Protein AF-X1N9B8-F1 (afdb_monomer)

Nearest PDB structures (foldseek):
  8cwo-assembly1_T  TM=9.960E-01  e=3.276E-04  Cutibacterium acnes
  8b0x-assembly1_T  TM=9.540E-01  e=5.061E-04  Escherichia coli B
  7n30-assembly1_ST  TM=9.606E-01  e=6.098E-04  Escherichia coli K-12
  8akn-assembly1_U  TM=9.603E-01  e=1.003E-03  Escherichia coli BW25113
  7m4u-assembly1_t  TM=9.592E-01  e=1.135E-03  Acinetobacter baumannii AB0057

InterPro domains:
  IPR002583 Small ribosomal subunit protein bS20 [PF01649] (1-60)
  IPR002583 Small ribosomal subunit protein bS20 [PTHR33398] (1-63)
  IPR002583 Small ribosomal subunit protein bS20 [TIGR00029] (1-60)
  IPR036510 Small ribosomal subunit protein bS20 superfamily [G3DSA:1.20.58.110] (1-69)
  IPR036510 Small ribosomal subunit protein bS20 superfamily [SSF46992] (1-62)

pLDDT: mean 85.76, std 8.93, range [45.66, 94.75]

Radius of gyration: 12.35 Å; Cα contacts (8 Å, |Δi|>4): 54; chains: 1; bounding box: 26×22×37 Å

Solvent-accessible surface area (backbone atoms only — not comparable to full-atom values): 3720 Å² total; per-residue (Å²): 116,65,69,49,54,54,33,45,55,51,20,52,50,29,55,71,70,66,42,65,69,63,17,50,57,32,44,53,54,27,45,56,44,33,50,58,30,27,74,69,64,77,36,57,57,70,58,35,51,54,53,47,53,52,53,50,52,52,51,51,49,55,52,52,55,69,71,71,110

Secondary structure (DSSP, 8-state):
-HHHHHHHHHHHHHHHTT-HHHHHHHHHHHHHHHHHHHHTTSS-HHHHHHHHHHHHHHHHHHHHHHTT-

Mean predicted aligned error: 4.62 Å

Sequence (69 aa):
RSRCKTNITKAERLIFSGELESAQKAVVAAISSLDKAAEKGVIHPNNAARRKARLMKKLNGVRALSSAE

Organism: NCBI:txid412755

Foldseek 3Di:
DVVLVVLLVLLVVCLVVLVLVSNVVSLVVSLVVLVVCCVVVVDPPVVSVVSNVVSVVSSVVSVVVVVVD

Structure (mmCIF, N/CA/C/O backbone):
data_AF-X1N9B8-F1
#
_entry.id   AF-X1N9B8-F1
#
loop_
_atom_site.group_PDB
_atom_site.id
_atom_site.type_symbol
_atom_site.label_atom_id
_atom_site.label_alt_id
_atom_site.label_comp_id
_atom_site.label_asym_id
_atom_site.label_entity_id
_atom_site.label_seq_id
_atom_site.pdbx_PDB_ins_code
_atom_site.Cartn_x
_atom_site.Cartn_y
_atom_site.Cartn_z
_atom_site.occupancy
_atom_site.B_iso_or_equiv
_atom_site.auth_seq_id
_atom_site.auth_comp_id
_atom_site.auth_asym_id
_atom_site.auth_atom_id
_atom_site.pdbx_PDB_model_num
ATOM 1 N N . ARG A 1 1 ? 11.211 3.200 -9.389 1.00 62.75 1 ARG A N 1
ATOM 2 C CA . ARG A 1 1 ? 11.227 2.726 -7.973 1.00 62.75 1 ARG A CA 1
ATOM 3 C C . ARG A 1 1 ? 10.782 3.795 -6.959 1.00 62.75 1 ARG A C 1
ATOM 5 O O . ARG A 1 1 ? 10.093 3.441 -6.008 1.00 62.75 1 ARG A O 1
ATOM 12 N N . SER A 1 2 ? 11.145 5.072 -7.143 1.00 77.12 2 SER A N 1
ATOM 13 C CA . SER A 1 2 ? 10.843 6.192 -6.226 1.00 77.12 2 SER A CA 1
ATOM 14 C C . SER A 1 2 ? 9.348 6.375 -5.928 1.00 77.12 2 SER A C 1
ATOM 16 O O . SER A 1 2 ? 8.962 6.310 -4.767 1.00 77.12 2 SER A O 1
ATOM 18 N N . ARG A 1 3 ? 8.493 6.481 -6.957 1.00 80.19 3 ARG A N 1
ATOM 19 C CA . ARG A 1 3 ? 7.036 6.698 -6.800 1.00 80.19 3 ARG A CA 1
ATOM 20 C C . ARG A 1 3 ? 6.343 5.659 -5.910 1.00 80.19 3 ARG A C 1
ATOM 22 O O . ARG A 1 3 ? 5.531 6.025 -5.068 1.00 80.19 3 ARG A O 1
ATOM 29 N N . CYS A 1 4 ? 6.694 4.376 -6.038 1.00 81.50 4 CYS A N 1
ATOM 30 C CA . CYS A 1 4 ? 6.119 3.323 -5.193 1.00 81.50 4 CYS A CA 1
ATOM 31 C C . CYS A 1 4 ? 6.493 3.518 -3.717 1.00 81.50 4 CYS A C 1
ATOM 33 O O . CYS A 1 4 ? 5.658 3.304 -2.849 1.00 81.50 4 CYS A O 1
ATOM 35 N N . LYS A 1 5 ? 7.737 3.931 -3.427 1.00 84.38 5 LYS A N 1
ATOM 36 C CA . LYS A 1 5 ? 8.183 4.216 -2.054 1.00 84.38 5 LYS A CA 1
ATOM 37 C C . LYS A 1 5 ? 7.436 5.427 -1.490 1.00 84.38 5 LYS A C 1
ATOM 39 O O . LYS A 1 5 ? 6.909 5.335 -0.391 1.00 84.38 5 LYS A O 1
ATOM 44 N N . THR A 1 6 ? 7.318 6.503 -2.267 1.00 89.50 6 THR A N 1
ATOM 45 C CA . THR A 1 6 ? 6.600 7.720 -1.860 1.00 89.50 6 THR A CA 1
ATOM 46 C C . THR A 1 6 ? 5.134 7.438 -1.530 1.00 89.50 6 THR A C 1
ATOM 48 O O . THR A 1 6 ? 4.650 7.881 -0.492 1.00 89.50 6 THR A O 1
ATOM 51 N N . ASN A 1 7 ? 4.441 6.650 -2.359 1.00 87.38 7 ASN A N 1
ATOM 52 C CA . ASN A 1 7 ? 3.034 6.310 -2.128 1.00 87.38 7 ASN A CA 1
ATOM 53 C C . ASN A 1 7 ? 2.837 5.436 -0.883 1.00 87.38 7 ASN A C 1
ATOM 55 O O . ASN A 1 7 ? 1.879 5.648 -0.146 1.00 87.38 7 ASN A O 1
ATOM 59 N N . ILE A 1 8 ? 3.759 4.503 -0.610 1.00 87.50 8 ILE A N 1
ATOM 60 C CA . ILE A 1 8 ? 3.735 3.710 0.628 1.00 87.50 8 IL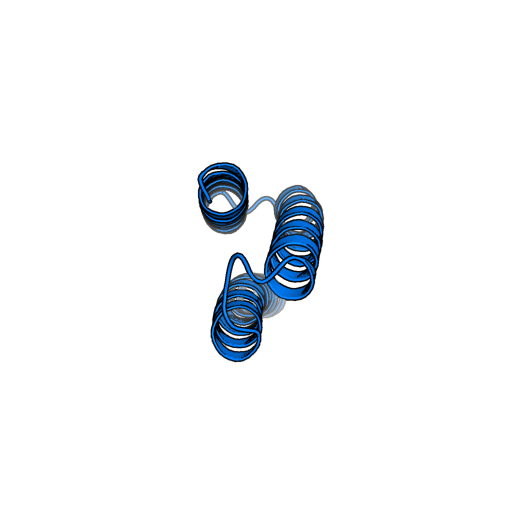E A CA 1
ATOM 61 C C . ILE A 1 8 ? 3.900 4.626 1.843 1.00 87.50 8 ILE A C 1
ATOM 63 O O . ILE A 1 8 ? 3.081 4.573 2.752 1.00 87.50 8 ILE A O 1
ATOM 67 N N . THR A 1 9 ? 4.911 5.497 1.847 1.00 89.06 9 THR A N 1
ATOM 68 C CA . THR A 1 9 ? 5.166 6.396 2.982 1.00 89.06 9 THR A CA 1
ATOM 69 C C . THR A 1 9 ? 4.021 7.389 3.194 1.00 89.06 9 THR A C 1
ATOM 71 O O . THR A 1 9 ? 3.679 7.688 4.333 1.00 89.06 9 THR A O 1
ATOM 74 N N . LYS A 1 10 ? 3.383 7.871 2.117 1.00 88.19 10 LYS A N 1
ATOM 75 C CA . LYS A 1 10 ? 2.183 8.715 2.213 1.00 88.19 10 LYS A CA 1
ATOM 76 C C . LYS A 1 10 ? 1.020 7.964 2.865 1.00 88.19 10 LYS A C 1
ATOM 78 O O . LYS A 1 10 ? 0.396 8.506 3.769 1.00 88.19 10 LYS A O 1
ATOM 83 N N . ALA A 1 11 ? 0.757 6.728 2.440 1.00 87.62 11 ALA A N 1
ATOM 84 C CA . ALA A 1 11 ? -0.287 5.902 3.038 1.00 87.62 11 ALA A CA 1
ATOM 85 C C . ALA A 1 11 ? -0.002 5.614 4.522 1.00 87.62 11 ALA A C 1
ATOM 87 O O . ALA A 1 11 ? -0.895 5.744 5.347 1.00 87.62 11 ALA A O 1
ATOM 88 N N . GLU A 1 12 ? 1.244 5.301 4.883 1.00 87.88 12 GLU A N 1
ATOM 89 C CA . GLU A 1 12 ? 1.632 5.075 6.282 1.00 87.88 12 GLU A CA 1
ATOM 90 C C . GLU A 1 12 ? 1.450 6.318 7.159 1.00 87.88 12 GLU A C 1
ATOM 92 O O . GLU A 1 12 ? 0.969 6.195 8.281 1.00 87.88 12 GLU A O 1
ATOM 97 N N . ARG A 1 13 ? 1.778 7.511 6.646 1.00 88.81 13 ARG A N 1
ATOM 98 C CA . ARG A 1 13 ? 1.558 8.774 7.366 1.00 88.81 13 ARG A CA 1
ATOM 99 C C . ARG A 1 13 ? 0.078 9.056 7.610 1.00 88.81 13 ARG A C 1
ATOM 101 O O . ARG A 1 13 ? -0.265 9.464 8.708 1.00 88.81 13 ARG A O 1
ATOM 108 N N . LEU A 1 14 ? -0.776 8.813 6.617 1.00 86.31 14 LEU A N 1
ATOM 109 C CA . LEU A 1 14 ? -2.221 9.038 6.739 1.00 86.31 14 LEU A CA 1
ATOM 110 C C . LEU A 1 14 ? -2.899 8.017 7.660 1.00 86.31 14 LEU A C 1
ATOM 112 O O . LEU A 1 14 ? -3.827 8.352 8.382 1.00 86.31 14 LEU A O 1
ATOM 116 N N . ILE A 1 15 ? -2.410 6.773 7.671 1.00 84.62 15 ILE A N 1
ATOM 117 C CA . ILE A 1 15 ? -2.852 5.770 8.649 1.00 84.62 15 ILE A CA 1
ATOM 118 C C . ILE A 1 15 ? -2.474 6.218 10.070 1.00 84.62 15 ILE A C 1
ATOM 120 O O . ILE A 1 15 ? -3.261 6.035 10.990 1.00 84.62 15 ILE A O 1
ATOM 124 N N . PHE A 1 16 ? -1.290 6.813 10.250 1.00 82.94 16 PHE A N 1
ATOM 125 C CA . PHE A 1 16 ? -0.847 7.324 11.549 1.00 82.94 16 PHE A CA 1
ATOM 126 C C . PHE A 1 16 ? -1.581 8.602 11.982 1.00 82.94 16 PHE A C 1
ATOM 128 O O . PHE A 1 16 ? -1.799 8.788 13.172 1.00 82.94 16 PHE A O 1
ATOM 135 N N . SER A 1 17 ? -1.990 9.467 11.045 1.00 83.31 17 SER A N 1
ATOM 136 C CA . SER A 1 17 ? -2.747 10.686 11.366 1.00 83.31 17 SER A CA 1
ATOM 137 C C . SER A 1 17 ? -4.209 10.430 11.752 1.00 83.31 17 SER A C 1
ATOM 139 O O . SER A 1 17 ? -4.900 11.371 12.122 1.00 83.31 17 SER A O 1
ATOM 141 N N . GLY A 1 18 ? -4.691 9.183 11.678 1.00 75.81 18 GLY A N 1
ATOM 142 C CA . GLY A 1 18 ? -6.056 8.816 12.074 1.00 75.81 18 GLY A CA 1
ATOM 143 C C . GLY A 1 18 ? -7.137 9.171 11.046 1.00 75.81 18 GLY A C 1
ATOM 144 O O . GLY A 1 18 ? -8.313 8.896 11.265 1.00 75.81 18 GLY A O 1
ATOM 145 N N . GLU A 1 19 ? -6.768 9.726 9.890 1.00 81.81 19 GLU A N 1
ATOM 146 C CA . GLU A 1 19 ? -7.717 10.054 8.824 1.00 81.81 19 GLU A CA 1
ATOM 147 C C . GLU A 1 19 ? -8.085 8.806 8.010 1.00 81.81 19 GLU A C 1
ATOM 149 O O . GLU A 1 19 ? -7.489 8.520 6.968 1.00 81.81 19 GLU A O 1
ATOM 154 N N . LEU A 1 20 ? -9.085 8.047 8.463 1.00 79.2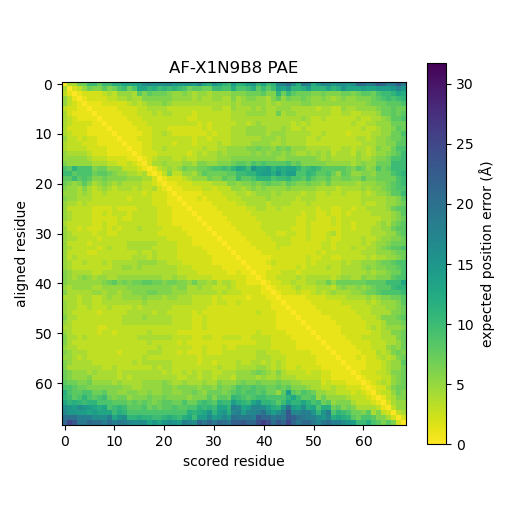5 20 LEU A N 1
ATOM 155 C CA . LEU A 1 20 ? -9.476 6.775 7.840 1.00 79.25 20 LEU A CA 1
ATOM 156 C C . LEU A 1 20 ? -9.836 6.900 6.350 1.00 79.25 20 LEU A C 1
ATOM 158 O O . LEU A 1 20 ? -9.433 6.058 5.545 1.00 79.25 20 LEU A O 1
ATOM 162 N N . GLU A 1 21 ? -10.556 7.951 5.959 1.00 82.50 21 GLU A N 1
ATOM 163 C CA . GLU A 1 21 ? -10.995 8.133 4.571 1.00 82.50 21 GLU A CA 1
ATOM 164 C C . GLU A 1 21 ? -9.825 8.503 3.641 1.00 82.50 21 GLU A C 1
ATOM 166 O O . GLU A 1 21 ? -9.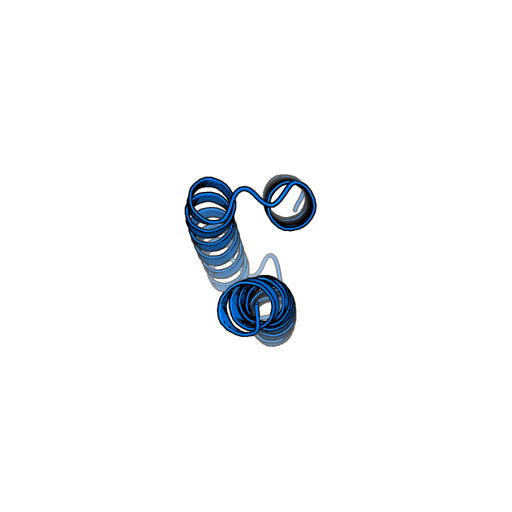636 7.903 2.574 1.00 82.50 21 GLU A O 1
ATOM 171 N N . SER A 1 22 ? -8.975 9.438 4.076 1.00 84.31 22 SER A N 1
ATOM 172 C CA . SER A 1 22 ? -7.738 9.812 3.380 1.00 84.31 22 SER A CA 1
ATOM 173 C C . SER A 1 22 ? -6.765 8.631 3.293 1.00 84.31 22 SER A C 1
ATOM 175 O O . SER A 1 22 ? -6.154 8.395 2.244 1.00 84.31 22 SER A O 1
ATOM 177 N N . ALA A 1 23 ? -6.647 7.849 4.370 1.00 85.62 23 ALA A N 1
ATOM 178 C CA . ALA A 1 23 ? -5.812 6.658 4.433 1.00 85.62 23 ALA A CA 1
ATOM 179 C C . ALA A 1 23 ? -6.277 5.589 3.439 1.00 85.62 23 ALA A C 1
ATOM 181 O O . ALA A 1 23 ? -5.448 5.051 2.703 1.00 85.62 23 ALA A O 1
ATOM 182 N N . GLN A 1 24 ? -7.583 5.321 3.338 1.00 87.19 24 GLN A N 1
ATOM 183 C CA . GLN A 1 24 ? -8.120 4.374 2.354 1.00 87.19 24 GLN A CA 1
ATOM 184 C C . GLN A 1 24 ? -7.783 4.798 0.921 1.00 87.19 24 GLN A C 1
ATOM 186 O O . GLN A 1 24 ? -7.225 4.002 0.159 1.00 87.19 24 GLN A O 1
ATOM 191 N N . LYS A 1 25 ? -8.029 6.067 0.565 1.00 89.31 25 LYS A N 1
ATOM 192 C CA . LYS A 1 25 ? -7.709 6.603 -0.773 1.00 89.31 25 LYS A CA 1
ATOM 193 C C . LYS A 1 25 ? -6.214 6.469 -1.088 1.00 89.31 25 LYS A C 1
ATOM 195 O O . LYS A 1 25 ? -5.834 6.038 -2.181 1.00 89.31 25 LYS A O 1
ATOM 200 N N . ALA A 1 26 ? -5.348 6.771 -0.122 1.00 89.25 26 ALA A N 1
ATOM 201 C CA . ALA A 1 26 ? -3.903 6.641 -0.288 1.00 89.25 26 ALA A CA 1
ATOM 202 C C . ALA A 1 26 ? -3.432 5.181 -0.402 1.00 89.25 26 ALA A C 1
ATOM 204 O O . ALA A 1 26 ? -2.541 4.888 -1.204 1.00 89.25 26 ALA A O 1
ATOM 205 N N . VAL A 1 27 ? -4.039 4.257 0.349 1.00 88.88 27 VAL A N 1
ATOM 206 C CA . VAL A 1 27 ? -3.745 2.819 0.270 1.00 88.88 27 VAL A CA 1
ATOM 207 C C . VAL A 1 27 ? -4.120 2.263 -1.103 1.00 88.88 27 VAL A C 1
ATOM 209 O O . VAL A 1 27 ? -3.302 1.571 -1.709 1.00 88.88 27 VAL A O 1
ATOM 212 N N . VAL A 1 28 ? -5.287 2.618 -1.650 1.00 91.06 28 VAL A N 1
ATOM 213 C CA . VAL A 1 28 ? -5.701 2.208 -3.006 1.00 91.06 28 VAL A CA 1
ATOM 214 C C . VAL A 1 28 ? -4.700 2.699 -4.058 1.00 91.06 28 VAL A C 1
ATOM 216 O O . VAL A 1 28 ? -4.238 1.922 -4.900 1.00 91.06 28 VAL A O 1
ATOM 219 N N . ALA A 1 29 ? -4.277 3.963 -3.971 1.00 90.88 29 ALA A N 1
ATOM 220 C CA . ALA A 1 29 ? -3.273 4.522 -4.877 1.00 90.88 29 ALA A CA 1
ATOM 221 C C . ALA A 1 29 ? -1.907 3.813 -4.760 1.00 90.88 29 ALA A C 1
ATOM 223 O O . ALA A 1 29 ? -1.231 3.563 -5.769 1.00 90.88 29 ALA A O 1
ATOM 224 N N . ALA A 1 30 ? -1.494 3.455 -3.539 1.00 90.94 30 ALA A N 1
ATOM 225 C CA . ALA A 1 30 ? -0.269 2.702 -3.292 1.00 90.94 30 ALA A CA 1
ATOM 226 C C . ALA A 1 30 ? -0.341 1.278 -3.865 1.00 90.94 30 ALA A C 1
ATOM 228 O O . ALA A 1 30 ? 0.619 0.840 -4.501 1.00 90.94 30 ALA A O 1
ATOM 229 N N . ILE A 1 31 ? -1.476 0.588 -3.713 1.00 91.31 31 ILE A N 1
ATOM 230 C CA . ILE A 1 31 ? -1.719 -0.750 -4.274 1.00 91.31 31 ILE A CA 1
ATOM 231 C C . ILE A 1 31 ? -1.633 -0.712 -5.802 1.00 91.31 31 ILE A C 1
ATOM 233 O O . ILE A 1 31 ? -0.833 -1.450 -6.373 1.00 91.31 31 ILE A O 1
ATOM 237 N N . SER A 1 32 ? -2.350 0.211 -6.455 1.00 92.19 32 SER A N 1
ATOM 238 C CA . SER A 1 32 ? -2.305 0.358 -7.920 1.00 92.19 32 SER A CA 1
ATOM 239 C C . SER A 1 32 ? -0.880 0.612 -8.428 1.00 92.19 32 SER A C 1
ATOM 241 O O . SER A 1 32 ? -0.446 0.064 -9.440 1.00 92.19 32 SER A O 1
ATOM 243 N N . SER A 1 33 ? -0.105 1.411 -7.692 1.00 90.88 33 SE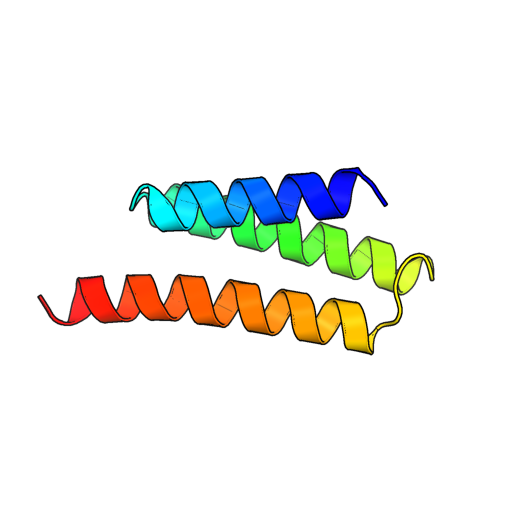R A N 1
ATOM 244 C CA . SER A 1 33 ? 1.293 1.695 -8.036 1.00 90.88 33 SER A CA 1
ATOM 245 C C . SER A 1 33 ? 2.219 0.491 -7.848 1.00 90.88 33 SER A C 1
ATOM 247 O O . SER A 1 33 ? 3.234 0.393 -8.538 1.00 90.88 33 SER A O 1
ATOM 249 N N . LEU A 1 34 ? 1.917 -0.396 -6.896 1.00 89.50 34 LEU A N 1
ATOM 250 C CA . LEU A 1 34 ? 2.656 -1.639 -6.682 1.00 89.50 34 LEU A CA 1
ATOM 251 C C . LEU A 1 34 ? 2.348 -2.657 -7.776 1.00 89.50 34 LEU A C 1
ATOM 253 O O . LEU A 1 34 ? 3.276 -3.294 -8.262 1.00 89.50 34 LEU A O 1
ATOM 257 N N . ASP A 1 35 ? 1.093 -2.751 -8.204 1.00 90.94 35 ASP A N 1
ATOM 258 C CA . ASP A 1 35 ? 0.690 -3.653 -9.285 1.00 90.94 35 ASP A CA 1
ATOM 259 C C . ASP A 1 35 ? 1.306 -3.270 -10.612 1.00 90.94 35 ASP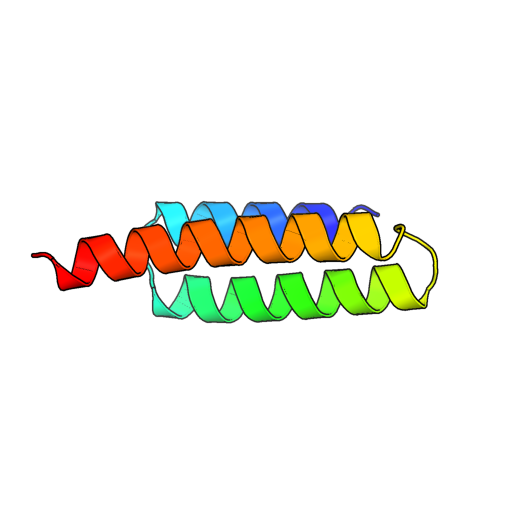 A C 1
ATOM 261 O O . ASP A 1 35 ? 1.995 -4.080 -11.223 1.00 90.94 35 ASP A O 1
ATOM 265 N N . LYS A 1 36 ? 1.203 -1.993 -10.981 1.00 91.50 36 LYS A N 1
ATOM 266 C CA . LYS A 1 36 ? 1.855 -1.473 -12.189 1.00 91.50 36 LYS A CA 1
ATOM 267 C C . LYS A 1 36 ? 3.372 -1.664 -12.156 1.00 91.50 36 LYS A C 1
ATOM 269 O O . LYS A 1 36 ? 4.007 -1.784 -13.197 1.00 91.50 36 LYS A O 1
ATOM 274 N N . ALA A 1 37 ? 3.984 -1.649 -10.971 1.00 89.94 37 ALA A N 1
ATOM 275 C CA . ALA A 1 37 ? 5.414 -1.903 -10.829 1.00 89.94 37 ALA A CA 1
ATOM 276 C C . ALA A 1 37 ? 5.763 -3.396 -10.919 1.00 89.94 37 ALA A C 1
ATOM 278 O O . ALA A 1 37 ? 6.854 -3.718 -11.383 1.00 89.94 37 ALA A O 1
ATOM 279 N N . ALA A 1 38 ? 4.872 -4.283 -10.472 1.00 92.50 38 ALA A N 1
ATOM 280 C CA . ALA A 1 38 ? 5.039 -5.726 -10.596 1.00 92.50 38 ALA A CA 1
ATOM 281 C C . ALA A 1 38 ? 4.862 -6.184 -12.046 1.00 92.50 38 ALA A C 1
ATOM 283 O O . ALA A 1 38 ? 5.704 -6.911 -12.559 1.00 92.50 38 ALA A O 1
ATOM 284 N N . GLU A 1 39 ? 3.829 -5.678 -12.719 1.00 92.12 39 GLU A N 1
ATOM 285 C CA . GLU A 1 39 ? 3.539 -5.941 -14.132 1.00 92.12 39 GLU A CA 1
ATOM 286 C C . GLU A 1 39 ? 4.695 -5.504 -15.040 1.00 92.12 39 GLU A C 1
ATOM 288 O O . GLU A 1 39 ? 5.117 -6.239 -15.924 1.00 92.12 39 GLU A O 1
ATOM 293 N N . LYS A 1 40 ? 5.296 -4.342 -14.756 1.00 90.50 40 LYS A N 1
ATOM 294 C CA . LYS A 1 40 ? 6.484 -3.845 -15.470 1.00 90.50 40 LYS A CA 1
ATOM 295 C C . LYS A 1 40 ? 7.797 -4.532 -15.066 1.00 90.50 40 LYS A C 1
ATOM 297 O O . LYS A 1 40 ? 8.858 -4.081 -15.485 1.00 90.50 40 LYS A O 1
ATOM 302 N N . GLY A 1 41 ? 7.768 -5.533 -14.184 1.00 90.12 41 GLY A N 1
ATOM 303 C CA . GLY A 1 41 ? 8.965 -6.240 -13.708 1.00 90.12 41 GLY A CA 1
ATOM 304 C C . GLY A 1 41 ? 9.912 -5.410 -12.826 1.00 90.12 41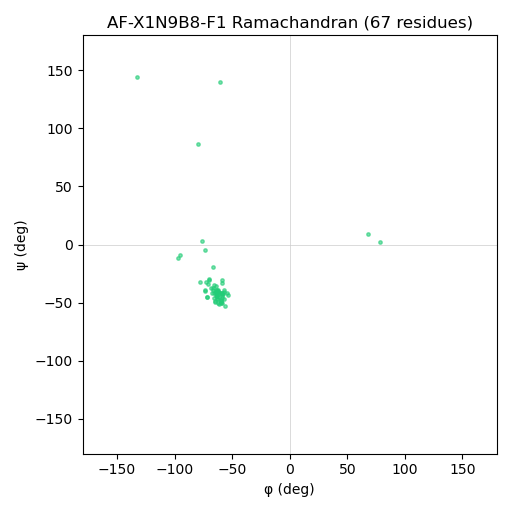 GLY A C 1
ATOM 305 O O .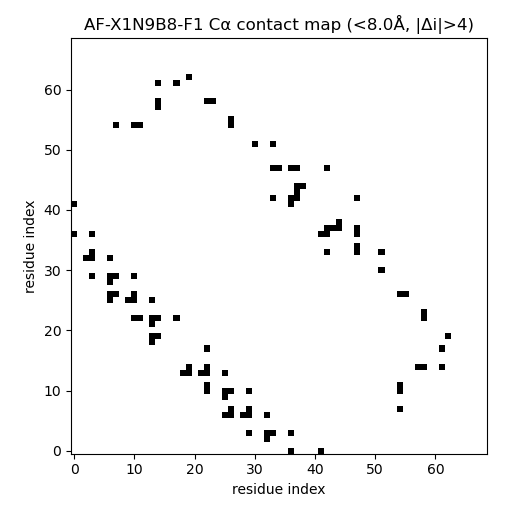 GLY A 1 41 ? 11.004 -5.858 -12.491 1.00 90.12 41 GLY A O 1
ATOM 306 N N . VAL A 1 42 ? 9.512 -4.207 -12.397 1.00 90.06 42 VAL A N 1
ATOM 307 C CA . VAL A 1 42 ? 10.333 -3.321 -11.545 1.00 90.06 42 VAL A CA 1
ATOM 308 C C . VAL A 1 42 ? 10.463 -3.878 -10.124 1.00 90.06 42 VAL A C 1
ATOM 310 O O . VAL A 1 42 ? 11.444 -3.615 -9.424 1.00 90.06 42 VAL A O 1
ATOM 313 N N . ILE A 1 43 ? 9.450 -4.616 -9.663 1.00 88.81 43 ILE A N 1
ATOM 314 C CA . ILE A 1 43 ? 9.468 -5.357 -8.402 1.00 88.81 43 ILE A CA 1
ATOM 315 C C . ILE A 1 43 ? 8.950 -6.772 -8.629 1.00 88.81 43 ILE A C 1
ATOM 317 O O . ILE A 1 43 ? 8.008 -6.983 -9.379 1.00 88.81 43 ILE A O 1
ATOM 321 N N . HIS A 1 44 ? 9.521 -7.742 -7.920 1.00 94.00 44 HIS A N 1
ATOM 322 C CA . HIS A 1 44 ? 9.016 -9.111 -7.953 1.00 94.00 44 HIS A CA 1
ATOM 323 C C . HIS A 1 44 ? 7.556 -9.164 -7.448 1.00 94.00 44 HIS A C 1
ATOM 325 O O . HIS A 1 44 ? 7.267 -8.524 -6.425 1.00 94.00 44 HIS A O 1
ATOM 331 N N . PRO A 1 45 ? 6.658 -9.961 -8.059 1.00 91.50 45 PRO A N 1
ATOM 332 C CA . PRO A 1 45 ? 5.249 -10.063 -7.657 1.00 91.50 45 PRO A CA 1
ATOM 333 C C . PRO A 1 45 ? 5.081 -10.403 -6.170 1.00 91.50 45 PRO A C 1
ATOM 335 O O . PRO A 1 45 ? 4.358 -9.717 -5.454 1.00 91.50 45 PRO A O 1
ATOM 338 N N . ASN A 1 46 ? 5.865 -11.350 -5.646 1.00 94.75 46 ASN A N 1
ATOM 339 C CA . ASN A 1 46 ? 5.885 -11.654 -4.206 1.00 94.75 46 ASN A CA 1
ATOM 340 C C . ASN A 1 46 ? 6.271 -10.451 -3.323 1.00 94.75 46 ASN A C 1
ATOM 342 O O . ASN A 1 46 ? 5.778 -10.314 -2.207 1.00 94.75 46 ASN A O 1
ATOM 346 N N . ASN A 1 47 ? 7.142 -9.552 -3.792 1.00 92.69 47 ASN A N 1
ATOM 347 C CA . ASN A 1 47 ? 7.486 -8.340 -3.045 1.00 92.69 47 ASN A CA 1
ATOM 348 C C . ASN A 1 47 ? 6.335 -7.323 -3.078 1.00 92.69 47 ASN A C 1
ATOM 350 O O . ASN A 1 47 ? 6.031 -6.708 -2.055 1.00 92.69 47 ASN A O 1
ATOM 354 N N . ALA A 1 48 ? 5.657 -7.190 -4.221 1.00 91.88 48 ALA A N 1
ATOM 355 C CA . ALA A 1 48 ? 4.438 -6.395 -4.327 1.00 91.88 48 ALA A CA 1
ATOM 356 C C . ALA A 1 48 ? 3.350 -6.929 -3.380 1.00 91.88 48 ALA A C 1
ATOM 358 O O . ALA A 1 48 ? 2.847 -6.172 -2.549 1.00 91.88 48 ALA A O 1
ATOM 359 N N . ALA A 1 49 ? 3.081 -8.237 -3.408 1.00 92.75 49 ALA A N 1
ATOM 360 C CA . ALA A 1 49 ? 2.115 -8.907 -2.540 1.00 92.75 49 ALA A CA 1
ATOM 361 C C . ALA A 1 49 ? 2.428 -8.699 -1.048 1.00 92.75 49 ALA A C 1
ATOM 363 O O . ALA A 1 49 ? 1.560 -8.268 -0.288 1.00 92.75 49 ALA A O 1
ATOM 364 N N . ARG A 1 50 ? 3.690 -8.885 -0.627 1.00 93.75 50 ARG A N 1
ATOM 365 C CA . ARG A 1 50 ? 4.114 -8.621 0.762 1.00 93.75 50 ARG A CA 1
ATOM 366 C C . ARG A 1 50 ? 3.870 -7.173 1.182 1.00 93.75 50 ARG A C 1
ATOM 368 O O . ARG A 1 50 ? 3.438 -6.921 2.305 1.00 93.75 50 ARG A O 1
ATOM 375 N N . ARG A 1 51 ? 4.159 -6.208 0.305 1.00 91.81 51 ARG A N 1
ATOM 376 C CA . ARG A 1 51 ? 3.958 -4.778 0.594 1.00 91.81 51 ARG A CA 1
ATOM 377 C C . ARG A 1 51 ? 2.479 -4.422 0.708 1.00 91.81 51 ARG A C 1
ATOM 379 O O . ARG A 1 51 ? 2.117 -3.710 1.642 1.00 91.81 51 ARG A O 1
ATOM 386 N N . LYS A 1 52 ? 1.633 -4.958 -0.176 1.00 91.50 52 LYS A N 1
ATOM 387 C CA . LYS A 1 52 ? 0.174 -4.811 -0.088 1.00 91.50 52 LYS A CA 1
ATOM 388 C C . LYS A 1 52 ? -0.373 -5.372 1.220 1.00 91.50 52 LYS A C 1
ATOM 390 O O . LYS A 1 52 ? -1.077 -4.663 1.931 1.00 91.50 52 LYS A O 1
ATOM 395 N N . ALA A 1 53 ? 0.007 -6.604 1.566 1.00 93.31 53 ALA A N 1
ATOM 396 C CA . ALA A 1 53 ? -0.451 -7.265 2.785 1.00 93.31 53 ALA A CA 1
ATOM 397 C C . ALA A 1 53 ? -0.095 -6.453 4.041 1.00 93.31 53 ALA A C 1
ATOM 399 O O . ALA A 1 53 ? -0.931 -6.270 4.921 1.00 93.31 53 ALA A O 1
ATOM 400 N N . ARG A 1 54 ? 1.123 -5.892 4.104 1.00 92.38 54 ARG A N 1
ATOM 401 C CA . ARG A 1 54 ? 1.541 -5.021 5.217 1.00 92.38 54 ARG A CA 1
ATOM 402 C C . ARG A 1 54 ? 0.709 -3.741 5.310 1.00 92.38 54 ARG A C 1
ATOM 404 O O . ARG A 1 54 ? 0.308 -3.378 6.410 1.00 92.38 54 ARG A O 1
ATOM 411 N N . LEU A 1 55 ? 0.449 -3.070 4.185 1.00 89.56 55 LEU A N 1
ATOM 412 C CA . LEU A 1 55 ? -0.376 -1.855 4.147 1.00 89.56 55 LEU A CA 1
ATOM 413 C C . LEU A 1 55 ? -1.813 -2.131 4.598 1.00 89.56 55 LEU A C 1
ATOM 415 O O . LEU A 1 55 ? -2.332 -1.416 5.451 1.00 89.56 55 LEU A O 1
ATOM 419 N N . MET A 1 56 ? -2.425 -3.201 4.085 1.00 90.25 56 MET A N 1
ATOM 420 C CA . MET A 1 56 ? -3.776 -3.596 4.487 1.00 90.25 56 MET A CA 1
ATOM 421 C C . MET A 1 56 ? -3.847 -3.995 5.960 1.00 90.25 56 MET A C 1
ATOM 423 O O . MET A 1 56 ? -4.776 -3.591 6.649 1.00 90.25 56 MET A O 1
ATOM 427 N N . LYS A 1 57 ? -2.848 -4.727 6.475 1.00 90.81 57 LYS A N 1
ATOM 428 C CA . LYS A 1 57 ? -2.793 -5.091 7.898 1.00 90.81 57 LYS A CA 1
ATOM 429 C C . LYS A 1 57 ? -2.764 -3.854 8.798 1.00 90.81 57 LYS A C 1
ATOM 431 O O . LYS A 1 57 ? -3.458 -3.834 9.806 1.00 90.81 57 LYS A O 1
ATOM 436 N N . LYS A 1 58 ? -2.000 -2.820 8.426 1.00 87.44 58 LYS A N 1
ATOM 437 C CA . LYS A 1 58 ? -1.950 -1.550 9.169 1.00 87.44 58 LYS A CA 1
ATOM 438 C C . LYS A 1 58 ? -3.294 -0.819 9.146 1.00 87.44 58 LYS A C 1
ATOM 440 O O . LYS A 1 58 ? -3.780 -0.438 10.201 1.00 87.44 58 LYS A O 1
ATOM 445 N N . LEU A 1 59 ? -3.907 -0.676 7.968 1.00 87.00 59 LEU A N 1
ATOM 446 C CA . LEU A 1 59 ? -5.212 -0.020 7.829 1.00 87.00 59 LEU A CA 1
ATOM 447 C C . LEU A 1 59 ? -6.307 -0.756 8.618 1.00 87.00 59 LEU A C 1
ATOM 449 O O . LEU A 1 59 ? -7.071 -0.129 9.343 1.00 87.00 59 LEU A O 1
ATOM 453 N N . ASN A 1 60 ? -6.350 -2.086 8.520 1.00 87.75 60 ASN A N 1
ATOM 454 C CA . ASN A 1 60 ? -7.307 -2.901 9.267 1.00 87.75 60 ASN A CA 1
ATOM 455 C C . ASN A 1 60 ? -7.056 -2.850 10.775 1.00 87.75 60 ASN A C 1
ATOM 457 O O . ASN A 1 60 ? -8.020 -2.875 11.525 1.00 87.75 60 ASN A O 1
ATOM 461 N N . GLY A 1 61 ? -5.795 -2.757 11.211 1.00 85.56 61 GLY A N 1
ATOM 462 C CA . GLY A 1 61 ? -5.456 -2.556 12.619 1.00 85.56 61 GLY A CA 1
ATOM 463 C C . GLY A 1 61 ? -6.059 -1.264 13.163 1.00 85.56 61 GLY A C 1
ATOM 464 O O . GLY A 1 61 ? -6.773 -1.306 14.156 1.00 85.56 61 GLY A O 1
ATOM 465 N N . VAL A 1 62 ? -5.856 -0.139 12.469 1.00 82.75 62 VAL A N 1
ATOM 466 C CA . VAL A 1 62 ? -6.439 1.153 12.879 1.00 82.75 62 VAL A CA 1
ATOM 467 C C . VAL A 1 62 ? -7.968 1.125 12.820 1.00 82.75 62 VAL A C 1
ATOM 469 O O . VAL A 1 62 ? -8.621 1.591 13.746 1.00 82.75 62 VAL A O 1
ATOM 472 N N . ARG A 1 63 ? -8.553 0.512 11.784 1.00 81.88 63 ARG A N 1
ATOM 473 C CA . ARG A 1 63 ? -10.011 0.355 11.681 1.00 81.88 63 ARG A CA 1
ATOM 474 C C . ARG A 1 63 ? -10.593 -0.489 12.821 1.00 81.88 63 ARG A C 1
ATOM 476 O O . ARG A 1 63 ? -11.650 -0.149 13.334 1.00 81.88 63 ARG A O 1
ATOM 483 N N . ALA A 1 64 ? -9.916 -1.573 13.202 1.00 80.00 64 ALA A N 1
ATOM 484 C CA . ALA A 1 64 ? -10.336 -2.436 14.303 1.00 80.00 64 ALA A CA 1
ATOM 485 C C . ALA A 1 64 ? -10.250 -1.719 15.658 1.00 80.00 64 ALA A C 1
ATOM 487 O O . ALA A 1 64 ? -11.152 -1.875 16.472 1.00 80.00 64 ALA A O 1
ATOM 488 N N . LEU A 1 65 ? -9.209 -0.903 15.867 1.00 75.94 65 LEU A N 1
ATOM 489 C CA . LEU A 1 65 ? -9.102 -0.015 17.029 1.00 75.94 65 LEU A CA 1
ATOM 490 C C . LEU A 1 65 ? -10.274 0.977 17.084 1.00 75.94 65 LEU A C 1
ATOM 492 O O . LEU A 1 65 ? -10.934 1.048 18.108 1.00 75.94 65 LEU A O 1
ATOM 496 N N . SER A 1 66 ? -10.612 1.644 15.972 1.00 69.06 66 SER A N 1
ATOM 497 C CA . SER A 1 66 ? -11.738 2.598 15.939 1.00 69.06 66 SER A CA 1
ATOM 498 C C . SER A 1 66 ? -13.125 1.971 16.120 1.00 69.06 66 SER A C 1
ATOM 500 O O . SER A 1 66 ? -14.077 2.688 16.382 1.00 69.06 66 SER A O 1
ATOM 502 N N . SER A 1 67 ? -13.268 0.660 15.8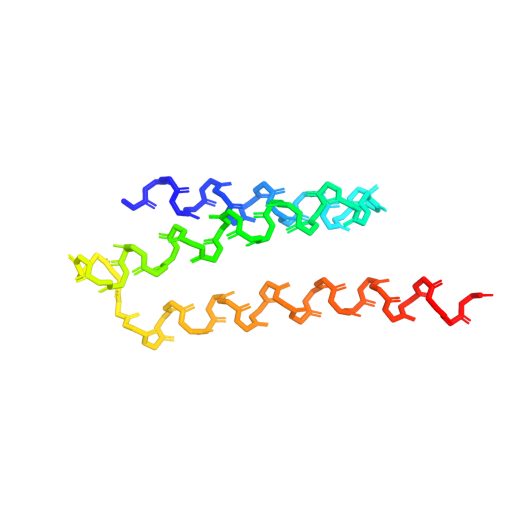98 1.00 60.19 67 SER A N 1
ATOM 503 C CA . SER A 1 67 ? -14.536 -0.063 16.094 1.00 60.19 67 SER A CA 1
ATOM 504 C C . SER A 1 67 ? -14.654 -0.730 17.465 1.00 60.19 67 SER A C 1
ATOM 506 O O . SER A 1 67 ? -15.689 -1.321 17.756 1.00 60.19 67 SER A O 1
ATOM 508 N N . ALA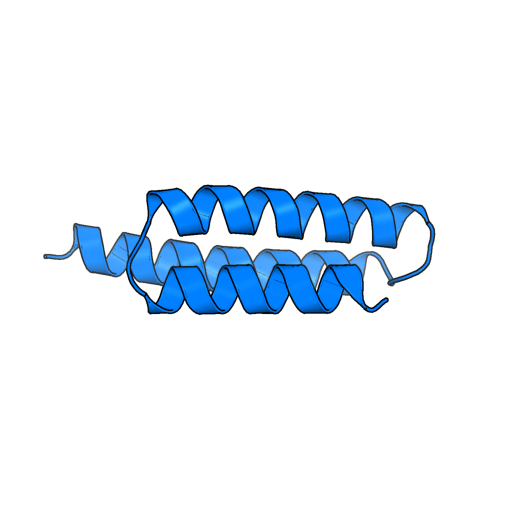 A 1 68 ? -13.561 -0.752 18.233 1.00 56.84 68 ALA A N 1
ATOM 509 C CA . ALA A 1 68 ? -13.502 -1.346 19.565 1.00 56.84 68 ALA A CA 1
ATOM 510 C C . ALA A 1 68 ? -13.686 -0.304 20.686 1.00 56.84 68 ALA A C 1
ATOM 512 O O . ALA A 1 68 ? -13.863 -0.699 21.837 1.00 56.84 68 ALA A O 1
ATOM 513 N N . GLU A 1 69 ? -13.638 0.984 20.340 1.00 45.66 69 GLU A N 1
ATOM 514 C CA . GLU A 1 69 ? -14.123 2.113 21.148 1.00 45.66 69 GLU A CA 1
ATOM 515 C C . GLU A 1 69 ? -15.614 2.355 20.879 1.00 45.66 69 GLU A C 1
ATOM 517 O O . GLU A 1 69 ? -16.334 2.656 21.857 1.00 45.66 69 GLU A O 1
#